Protein AF-A0A0B1TP60-F1 (afdb_monomer)

Structure (mmCIF, N/CA/C/O backbone):
data_AF-A0A0B1TP60-F1
#
_entry.id   AF-A0A0B1TP60-F1
#
loop_
_atom_site.group_PDB
_atom_site.id
_atom_site.type_symbol
_atom_site.label_atom_id
_atom_site.label_alt_id
_atom_site.label_comp_id
_atom_site.label_asym_id
_atom_site.label_entity_id
_atom_site.label_seq_id
_atom_site.pdbx_PDB_ins_code
_atom_site.Cartn_x
_atom_site.Cartn_y
_atom_site.Cartn_z
_atom_site.occupancy
_atom_site.B_iso_or_equiv
_atom_site.auth_seq_id
_atom_site.auth_comp_id
_atom_site.auth_asym_id
_atom_site.auth_atom_id
_atom_site.pdbx_PDB_model_num
ATOM 1 N N . MET A 1 1 ? 21.379 -12.743 -9.807 1.00 60.03 1 MET A N 1
ATOM 2 C CA . MET A 1 1 ? 21.729 -11.476 -9.130 1.00 60.03 1 MET A CA 1
ATOM 3 C C . MET A 1 1 ? 21.409 -10.229 -9.956 1.00 60.03 1 MET A C 1
ATOM 5 O O . MET A 1 1 ? 20.842 -9.321 -9.376 1.00 60.03 1 MET A O 1
ATOM 9 N N . ILE A 1 2 ? 21.715 -10.133 -11.263 1.00 64.81 2 ILE A N 1
ATOM 10 C CA . ILE A 1 2 ? 21.341 -8.933 -12.061 1.00 64.81 2 ILE A CA 1
ATOM 11 C C . ILE A 1 2 ? 19.822 -8.857 -12.325 1.00 64.81 2 ILE A C 1
ATOM 13 O O . ILE A 1 2 ? 19.238 -7.779 -12.271 1.00 64.81 2 ILE A O 1
ATOM 17 N N . ASN A 1 3 ? 19.168 -10.000 -12.545 1.00 74.88 3 ASN A N 1
ATOM 18 C CA . ASN A 1 3 ? 17.755 -10.043 -12.943 1.00 74.88 3 ASN A CA 1
ATOM 19 C C . ASN A 1 3 ? 16.776 -9.616 -11.838 1.00 74.88 3 ASN A C 1
ATOM 21 O O . ASN A 1 3 ? 15.718 -9.078 -12.145 1.00 74.88 3 ASN A O 1
ATOM 25 N N . ASP A 1 4 ? 17.119 -9.837 -10.569 1.00 81.56 4 ASP A N 1
ATOM 26 C CA . ASP A 1 4 ? 16.215 -9.569 -9.441 1.00 81.56 4 ASP A CA 1
ATOM 27 C C . ASP A 1 4 ? 16.142 -8.066 -9.136 1.00 81.56 4 ASP A C 1
ATOM 29 O O . ASP A 1 4 ? 15.074 -7.520 -8.872 1.00 81.56 4 ASP A O 1
ATOM 33 N N . LEU A 1 5 ? 17.275 -7.365 -9.256 1.00 82.50 5 LEU A N 1
ATOM 34 C CA . LEU A 1 5 ? 17.321 -5.909 -9.123 1.00 82.50 5 LEU A CA 1
ATOM 35 C C . LEU A 1 5 ? 16.522 -5.221 -10.238 1.00 82.50 5 LEU A C 1
ATOM 37 O O . LEU A 1 5 ? 15.815 -4.247 -9.977 1.00 82.50 5 LEU A O 1
ATOM 41 N N . LEU A 1 6 ? 16.613 -5.741 -11.468 1.00 87.19 6 LEU A N 1
ATOM 42 C CA . LEU A 1 6 ? 15.871 -5.212 -12.611 1.00 87.19 6 LEU A CA 1
ATOM 43 C C . LEU A 1 6 ? 14.355 -5.297 -12.371 1.00 87.19 6 LEU A C 1
ATOM 45 O O . LEU A 1 6 ? 13.652 -4.309 -12.559 1.00 87.19 6 LEU A O 1
ATOM 49 N N . GLN A 1 7 ? 13.875 -6.432 -11.852 1.00 89.00 7 GLN A N 1
ATOM 50 C CA . GLN A 1 7 ? 12.462 -6.648 -11.522 1.00 89.00 7 GLN A CA 1
ATOM 51 C C . GLN A 1 7 ? 11.938 -5.635 -10.495 1.00 89.00 7 GLN A C 1
ATOM 53 O O . GLN A 1 7 ? 10.855 -5.078 -10.676 1.00 89.00 7 GLN A O 1
ATOM 58 N N . VAL A 1 8 ? 12.721 -5.324 -9.456 1.00 88.00 8 VAL A N 1
ATOM 59 C CA . VAL A 1 8 ? 12.337 -4.314 -8.454 1.00 88.00 8 VAL A CA 1
ATOM 60 C C . VAL A 1 8 ? 12.239 -2.918 -9.076 1.00 88.00 8 VAL A C 1
ATOM 62 O O . VAL A 1 8 ? 11.272 -2.201 -8.824 1.00 88.00 8 VAL A O 1
ATOM 65 N N . ILE A 1 9 ? 13.206 -2.536 -9.916 1.00 87.94 9 ILE A N 1
ATOM 66 C CA . ILE A 1 9 ? 13.217 -1.231 -10.603 1.00 87.94 9 ILE A CA 1
ATOM 67 C C . ILE A 1 9 ? 12.047 -1.114 -11.591 1.00 87.94 9 ILE A C 1
ATOM 69 O O . ILE A 1 9 ? 11.458 -0.041 -11.761 1.00 87.94 9 ILE A O 1
ATOM 73 N N . GLU A 1 10 ? 11.689 -2.215 -12.246 1.00 89.44 10 GLU A N 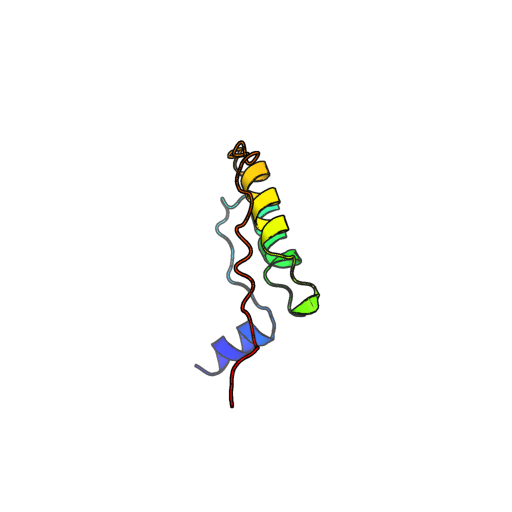1
ATOM 74 C CA . GLU A 1 10 ? 10.552 -2.276 -13.160 1.00 89.44 10 GLU A CA 1
ATOM 75 C C . GLU A 1 10 ? 9.203 -2.256 -12.432 1.00 89.44 10 GLU A C 1
ATOM 77 O O . GLU A 1 10 ? 8.199 -1.895 -13.046 1.00 89.44 10 GLU A O 1
ATOM 82 N N . GLY A 1 11 ? 9.189 -2.521 -11.122 1.00 86.81 11 GLY A N 1
ATOM 83 C CA . GLY A 1 11 ? 7.976 -2.578 -10.309 1.00 86.81 11 GLY A CA 1
ATOM 84 C C . GLY A 1 11 ? 7.270 -3.932 -10.388 1.00 86.81 11 GLY A C 1
ATOM 85 O O . GLY A 1 11 ? 6.077 -4.015 -10.106 1.00 86.81 11 GLY A O 1
ATOM 86 N N . VAL A 1 12 ? 7.989 -4.987 -10.776 1.00 88.69 12 VAL A N 1
ATOM 87 C CA . VAL A 1 12 ? 7.472 -6.354 -10.785 1.00 88.69 12 VAL A CA 1
ATOM 88 C C . VAL A 1 12 ? 7.338 -6.837 -9.343 1.00 88.69 12 VAL A C 1
ATOM 90 O O . VAL A 1 12 ? 8.293 -6.816 -8.567 1.00 88.69 12 VAL A O 1
ATOM 93 N N . LEU A 1 13 ? 6.126 -7.255 -8.989 1.00 87.75 13 LEU A N 1
ATOM 94 C CA . LEU A 1 13 ? 5.785 -7.811 -7.686 1.00 87.75 13 LEU A CA 1
ATOM 95 C C . LEU A 1 13 ? 5.684 -9.332 -7.766 1.00 87.75 13 LEU A C 1
ATOM 97 O O . LEU A 1 13 ? 5.314 -9.896 -8.797 1.00 87.75 13 LEU A O 1
ATOM 101 N N . ASN A 1 14 ? 5.953 -9.987 -6.639 1.00 89.81 14 ASN A N 1
ATOM 102 C CA . ASN A 1 14 ? 5.642 -11.401 -6.480 1.00 89.81 14 ASN A CA 1
ATOM 103 C C . ASN A 1 14 ? 4.131 -11.633 -6.594 1.00 89.81 14 ASN A C 1
ATOM 105 O O . ASN A 1 14 ? 3.322 -10.754 -6.287 1.00 89.81 14 ASN A O 1
ATOM 109 N N . ALA A 1 15 ? 3.751 -12.848 -6.982 1.00 91.06 15 ALA A N 1
ATOM 110 C CA . ALA A 1 15 ? 2.359 -13.261 -6.908 1.00 91.06 15 ALA A CA 1
ATOM 111 C C . ALA A 1 15 ? 1.885 -13.244 -5.447 1.00 91.06 15 ALA A C 1
ATOM 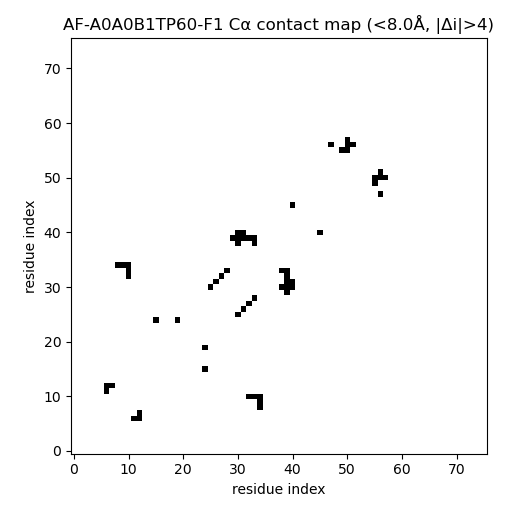113 O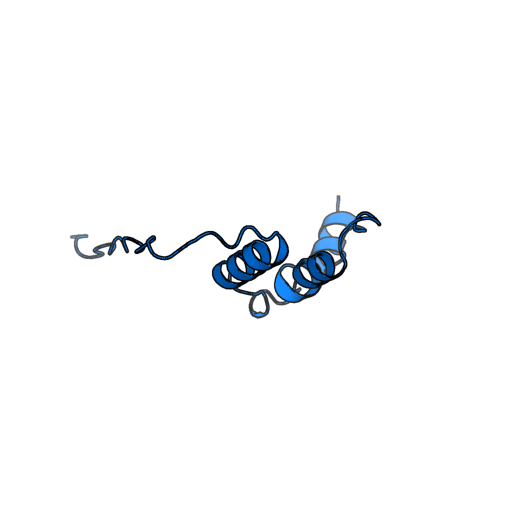 O . ALA A 1 15 ? 2.549 -13.782 -4.558 1.00 91.06 15 ALA A O 1
ATOM 114 N N . PHE A 1 16 ? 0.727 -12.635 -5.210 1.00 93.50 16 PHE A N 1
ATOM 115 C CA . PHE A 1 16 ? 0.058 -12.712 -3.917 1.00 93.50 16 PHE A CA 1
ATOM 116 C C . PHE A 1 16 ? -0.599 -14.093 -3.761 1.00 93.50 16 PHE A C 1
ATOM 118 O O . PHE A 1 16 ? -1.094 -14.631 -4.756 1.00 93.50 16 PHE A O 1
ATOM 125 N N . PRO A 1 17 ? -0.640 -14.671 -2.544 1.00 95.81 17 PRO A N 1
ATOM 126 C CA . PRO A 1 17 ? -1.410 -15.886 -2.283 1.00 95.81 17 PRO A CA 1
ATOM 127 C C . PRO A 1 17 ? -2.876 -15.715 -2.696 1.00 95.81 17 PRO A C 1
ATOM 129 O O . PRO A 1 17 ? -3.443 -14.635 -2.510 1.00 95.81 17 PRO A O 1
ATOM 132 N N . ASN A 1 18 ? -3.498 -16.769 -3.227 1.00 92.00 18 ASN A N 1
ATOM 133 C CA . ASN A 1 18 ? -4.854 -16.706 -3.797 1.00 92.00 18 ASN A CA 1
ATOM 134 C C . ASN A 1 18 ? -5.922 -16.319 -2.762 1.00 92.00 18 ASN A C 1
ATOM 136 O O . ASN A 1 18 ? -6.934 -15.713 -3.099 1.00 92.00 18 ASN A O 1
ATOM 140 N N . GLU A 1 19 ? -5.689 -16.669 -1.504 1.00 95.38 19 GLU A N 1
ATOM 141 C CA . GLU A 1 19 ? -6.528 -16.353 -0.353 1.00 95.38 19 GLU A CA 1
ATOM 142 C C . GLU A 1 19 ? -6.395 -14.899 0.129 1.00 95.38 19 GLU A C 1
ATOM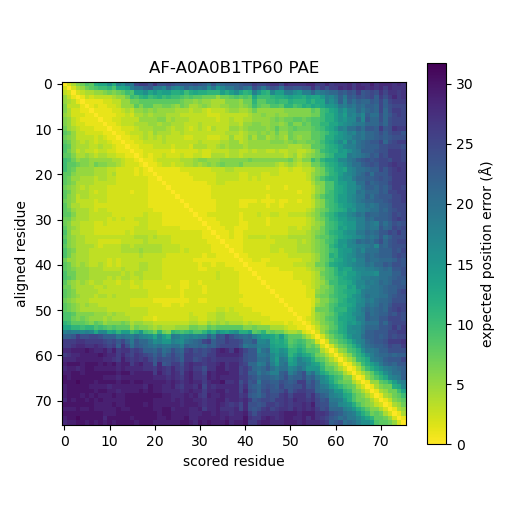 144 O O . GLU A 1 19 ? -7.149 -14.473 1.005 1.00 95.38 19 GLU A O 1
ATOM 149 N N . THR A 1 20 ? -5.458 -14.123 -0.428 1.00 93.94 20 THR A N 1
ATOM 150 C CA . THR A 1 20 ? -5.254 -12.730 -0.020 1.00 93.94 20 THR A CA 1
ATOM 151 C C . THR A 1 20 ? -6.454 -11.884 -0.443 1.00 93.94 20 THR A C 1
ATOM 153 O O . THR A 1 20 ? -6.776 -11.830 -1.634 1.00 93.94 20 THR A O 1
ATOM 156 N N . PRO A 1 21 ? -7.108 -11.168 0.488 1.00 95.50 21 PRO A N 1
ATOM 157 C CA . PRO A 1 21 ? -8.240 -10.322 0.147 1.00 95.50 21 PRO A CA 1
ATOM 158 C C . PRO A 1 21 ? -7.856 -9.267 -0.884 1.00 95.50 21 PRO A C 1
ATOM 160 O O . PRO A 1 21 ? -6.890 -8.521 -0.707 1.00 95.50 21 PRO A O 1
ATOM 163 N N . ARG A 1 22 ? -8.658 -9.168 -1.947 1.00 95.00 22 ARG A N 1
ATOM 164 C CA . ARG A 1 22 ? -8.378 -8.261 -3.061 1.00 95.00 22 ARG A CA 1
ATOM 165 C C . ARG A 1 22 ? -8.133 -6.799 -2.641 1.00 95.00 22 ARG A C 1
ATOM 167 O O . ARG A 1 22 ? -7.155 -6.236 -3.123 1.00 95.00 22 ARG A O 1
ATOM 174 N N . PRO A 1 23 ? -8.896 -6.210 -1.697 1.00 95.12 23 PRO A N 1
ATOM 175 C CA . PRO A 1 23 ? -8.644 -4.838 -1.251 1.00 95.12 23 PRO A CA 1
ATOM 176 C C . PRO A 1 23 ? -7.253 -4.626 -0.638 1.00 95.12 23 PRO A C 1
ATOM 178 O O . PRO A 1 23 ? -6.660 -3.566 -0.815 1.00 95.12 23 PRO A O 1
ATOM 181 N N . LEU A 1 24 ? -6.712 -5.633 0.058 1.00 95.12 24 LEU A N 1
ATOM 182 C CA . LEU A 1 24 ? -5.370 -5.568 0.640 1.00 95.12 24 LEU A CA 1
ATOM 183 C C . LEU A 1 24 ? -4.294 -5.629 -0.450 1.00 95.12 24 LEU A C 1
ATOM 185 O O . LEU A 1 24 ? -3.306 -4.902 -0.386 1.00 95.12 24 LEU A O 1
ATOM 189 N N . VAL A 1 25 ? -4.507 -6.462 -1.471 1.00 95.44 25 VAL A N 1
ATOM 190 C CA . VAL A 1 25 ? -3.630 -6.523 -2.648 1.00 95.44 25 VAL A CA 1
ATOM 191 C C . VAL A 1 25 ? -3.601 -5.173 -3.367 1.00 95.44 25 VAL A C 1
ATOM 193 O O . VAL A 1 25 ? -2.522 -4.658 -3.658 1.00 95.44 25 VAL A O 1
ATOM 196 N N . ASP A 1 26 ? -4.769 -4.573 -3.603 1.00 95.25 26 ASP A N 1
ATOM 19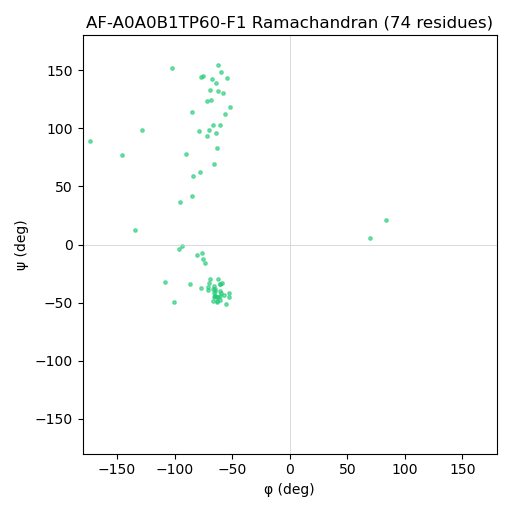7 C CA . ASP A 1 26 ? -4.873 -3.289 -4.299 1.00 95.25 26 ASP A CA 1
ATOM 198 C C . ASP A 1 26 ? -4.213 -2.153 -3.490 1.00 95.25 26 ASP A C 1
ATOM 200 O O . ASP A 1 26 ? -3.487 -1.341 -4.066 1.00 95.25 26 ASP A O 1
ATOM 204 N N . LEU A 1 27 ? -4.342 -2.138 -2.151 1.00 95.88 27 LEU A N 1
ATOM 205 C CA . LEU A 1 27 ? -3.593 -1.209 -1.289 1.00 95.88 27 LEU A CA 1
ATOM 206 C C . LEU A 1 27 ? -2.080 -1.332 -1.520 1.00 95.88 27 LEU A C 1
ATOM 208 O O . LEU A 1 27 ? -1.398 -0.328 -1.746 1.00 95.88 27 LEU A O 1
ATOM 212 N N . VAL A 1 28 ? -1.542 -2.554 -1.472 1.00 94.75 28 VAL A N 1
ATOM 213 C CA . VAL A 1 28 ? -0.100 -2.776 -1.622 1.00 94.75 28 VAL A CA 1
ATOM 214 C C . VAL A 1 28 ? 0.374 -2.331 -3.004 1.00 94.75 28 VAL A C 1
ATOM 216 O O . VAL A 1 28 ? 1.341 -1.578 -3.087 1.00 94.75 28 VAL A O 1
ATOM 219 N N . ILE A 1 29 ? -0.306 -2.741 -4.077 1.00 93.75 29 ILE A N 1
ATOM 220 C CA . ILE A 1 29 ? 0.112 -2.440 -5.455 1.00 93.75 29 ILE A CA 1
ATOM 221 C C . ILE A 1 29 ? 0.005 -0.941 -5.752 1.00 93.75 29 ILE A C 1
ATOM 223 O O . ILE A 1 29 ? 0.943 -0.338 -6.274 1.00 93.75 29 ILE A O 1
ATOM 227 N N . GLU A 1 30 ? -1.130 -0.322 -5.430 1.00 93.69 30 GLU A N 1
ATOM 228 C CA . GLU A 1 30 ? -1.423 1.034 -5.894 1.00 93.69 30 GLU A CA 1
ATOM 229 C C . GLU A 1 30 ? -0.860 2.117 -4.975 1.00 93.69 30 GLU A C 1
ATOM 231 O O . GLU A 1 30 ? -0.484 3.199 -5.444 1.00 93.69 30 GLU A O 1
ATOM 236 N N . LYS A 1 31 ? -0.837 1.849 -3.663 1.00 94.50 31 LYS A N 1
ATOM 237 C CA . LYS A 1 31 ? -0.565 2.859 -2.633 1.00 94.50 31 LYS A CA 1
ATOM 238 C C . LYS A 1 31 ? 0.797 2.694 -1.978 1.00 94.50 31 LYS A C 1
ATOM 240 O O . LYS A 1 31 ? 1.396 3.707 -1.629 1.00 94.50 31 LYS A O 1
ATOM 245 N N . MET A 1 32 ? 1.311 1.472 -1.839 1.00 94.69 32 MET A N 1
ATOM 246 C CA . MET A 1 32 ? 2.601 1.226 -1.177 1.00 94.69 32 MET A CA 1
ATOM 247 C C . MET A 1 32 ? 3.737 1.000 -2.180 1.00 94.69 32 MET A C 1
ATOM 249 O O . MET A 1 32 ? 4.782 1.643 -2.095 1.00 94.69 32 MET A O 1
ATOM 253 N N . TRP A 1 33 ? 3.530 0.127 -3.164 1.00 94.00 33 TRP A N 1
ATOM 254 C CA . TRP A 1 33 ? 4.527 -0.281 -4.156 1.00 94.00 33 TRP A CA 1
ATOM 255 C C . TRP A 1 33 ? 4.429 0.525 -5.457 1.00 94.00 33 TRP A C 1
ATOM 257 O O . TRP A 1 33 ? 4.655 0.021 -6.558 1.00 94.00 33 TRP A O 1
ATOM 267 N N . ASN A 1 34 ? 4.108 1.816 -5.343 1.00 92.69 34 ASN A N 1
ATOM 268 C CA . ASN A 1 34 ? 4.115 2.701 -6.498 1.00 92.69 34 ASN A CA 1
ATOM 269 C C . ASN A 1 34 ? 5.560 2.935 -6.974 1.00 92.69 34 ASN A C 1
ATOM 271 O O . ASN A 1 34 ? 6.456 3.231 -6.168 1.00 92.69 34 ASN A O 1
ATOM 275 N N . LYS A 1 35 ? 5.779 2.816 -8.290 1.00 91.06 35 LYS A N 1
ATOM 276 C CA . LYS A 1 35 ? 7.081 3.064 -8.926 1.00 91.06 35 LYS A CA 1
ATOM 277 C C . LYS A 1 35 ? 7.558 4.499 -8.710 1.00 91.06 35 LYS A C 1
ATOM 279 O O . LYS A 1 35 ? 8.754 4.723 -8.562 1.00 91.06 35 LYS A O 1
ATOM 284 N N . A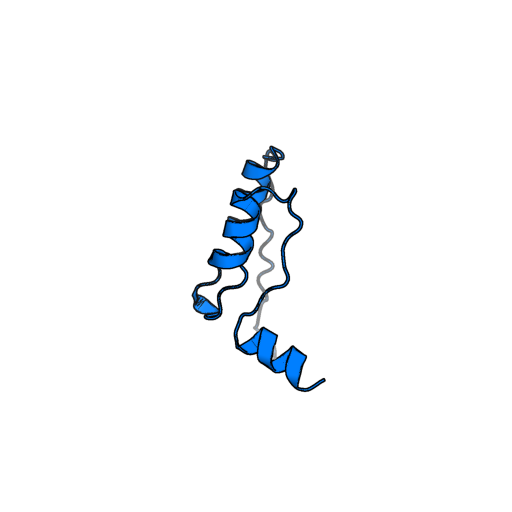SP A 1 36 ? 6.628 5.450 -8.672 1.00 91.81 36 ASP A N 1
ATOM 285 C CA . ASP A 1 36 ? 6.903 6.830 -8.290 1.00 91.81 36 ASP A CA 1
ATOM 286 C C . ASP A 1 36 ? 6.841 6.957 -6.755 1.00 91.81 36 ASP A C 1
ATOM 288 O O . ASP A 1 36 ? 5.758 6.801 -6.178 1.00 91.81 36 ASP A O 1
ATOM 292 N N . PRO A 1 37 ? 7.967 7.244 -6.073 1.00 91.12 37 PRO A N 1
ATOM 293 C CA . PRO A 1 37 ? 7.997 7.367 -4.618 1.00 91.12 37 PRO A CA 1
ATOM 294 C C . PRO A 1 37 ? 7.048 8.446 -4.094 1.00 91.12 37 PRO A C 1
ATOM 296 O O . PRO A 1 37 ? 6.453 8.259 -3.039 1.00 91.12 37 PRO A O 1
ATOM 299 N N . ASN A 1 38 ? 6.853 9.533 -4.848 1.00 94.81 38 ASN A N 1
ATOM 300 C CA . ASN A 1 38 ? 6.020 10.664 -4.433 1.00 94.81 38 ASN A CA 1
ATOM 301 C C . ASN A 1 38 ? 4.517 10.366 -4.536 1.00 94.81 38 ASN A C 1
ATOM 303 O O . ASN A 1 38 ? 3.696 11.138 -4.048 1.00 94.81 38 ASN A O 1
ATOM 307 N N . LYS A 1 39 ? 4.142 9.266 -5.201 1.00 95.00 39 LYS A N 1
ATOM 308 C CA . LYS A 1 39 ? 2.752 8.796 -5.297 1.00 95.00 39 LYS A CA 1
ATOM 309 C C . LYS A 1 39 ? 2.420 7.728 -4.264 1.00 95.00 39 LYS A C 1
ATOM 311 O O . LYS A 1 39 ? 1.271 7.282 -4.207 1.00 95.00 39 LYS A O 1
ATOM 316 N N . ARG A 1 40 ? 3.404 7.293 -3.474 1.00 96.25 40 ARG A N 1
ATOM 317 C CA . ARG A 1 40 ? 3.157 6.382 -2.360 1.00 96.25 40 ARG A CA 1
ATOM 318 C C . ARG A 1 40 ? 2.351 7.111 -1.299 1.00 96.25 40 ARG A C 1
ATOM 320 O O . ARG A 1 40 ? 2.496 8.309 -1.092 1.00 96.2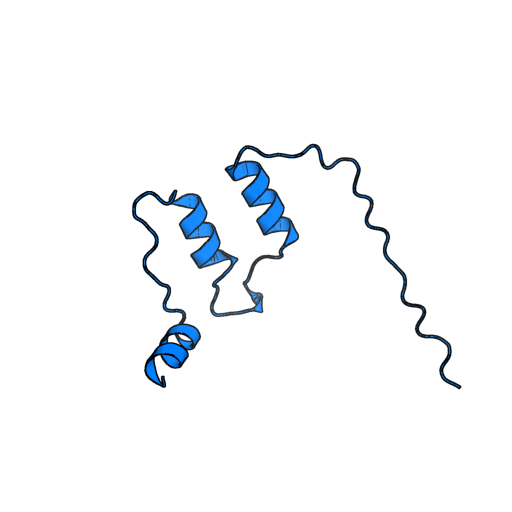5 40 ARG A O 1
ATOM 327 N N . THR A 1 41 ? 1.440 6.381 -0.682 1.00 96.88 41 THR A N 1
ATOM 328 C CA . THR A 1 41 ? 0.586 6.925 0.367 1.00 96.88 41 THR A CA 1
ATOM 329 C C . THR A 1 41 ? 1.365 7.030 1.671 1.00 96.88 41 THR A C 1
ATOM 331 O O . THR A 1 41 ? 2.188 6.169 1.974 1.00 96.88 41 THR A O 1
ATOM 334 N N . GLU A 1 42 ? 1.079 8.082 2.434 1.00 95.75 42 GLU A N 1
ATOM 335 C CA . GLU A 1 42 ? 1.650 8.302 3.763 1.00 95.75 42 GLU A CA 1
ATOM 336 C C . GLU A 1 42 ? 1.315 7.159 4.728 1.00 95.75 42 GLU A C 1
ATOM 338 O O . GLU A 1 42 ? 0.239 6.553 4.652 1.00 95.75 42 GLU A O 1
ATOM 343 N N . MET A 1 43 ? 2.227 6.888 5.663 1.00 94.06 43 MET A N 1
ATOM 344 C CA . MET A 1 43 ? 2.101 5.767 6.595 1.00 94.06 43 MET A CA 1
ATOM 345 C C . MET A 1 43 ? 0.846 5.881 7.466 1.00 94.06 43 MET A C 1
ATOM 347 O O . MET A 1 43 ? 0.157 4.884 7.664 1.00 94.06 43 MET A O 1
ATOM 351 N N . GLU A 1 44 ? 0.504 7.082 7.935 1.00 94.38 44 GLU A N 1
ATOM 352 C CA . GLU A 1 44 ? -0.672 7.322 8.777 1.00 94.38 44 GLU A CA 1
ATOM 353 C C . GLU A 1 44 ? -1.954 6.847 8.083 1.00 94.38 44 GLU A C 1
ATOM 355 O O . GLU A 1 44 ? -2.752 6.124 8.673 1.00 94.38 44 GLU A O 1
ATOM 360 N N . LYS A 1 45 ? -2.100 7.147 6.788 1.00 94.56 45 LYS A N 1
ATOM 361 C CA . LYS A 1 45 ? -3.258 6.728 5.984 1.00 94.56 45 LYS A CA 1
ATOM 362 C C . LYS A 1 45 ? -3.277 5.222 5.721 1.00 94.56 45 LYS A C 1
ATOM 364 O O . LYS A 1 45 ? -4.350 4.633 5.614 1.00 94.56 45 LYS A O 1
ATOM 369 N N . ILE A 1 46 ? -2.104 4.594 5.590 1.00 95.62 46 ILE A N 1
ATOM 370 C CA . ILE A 1 46 ? -1.992 3.134 5.451 1.00 95.62 46 ILE A CA 1
ATOM 371 C C . ILE A 1 46 ? -2.448 2.454 6.745 1.00 95.62 46 ILE A C 1
ATOM 373 O O . ILE A 1 46 ? -3.215 1.496 6.687 1.00 95.62 46 ILE A O 1
ATOM 377 N N . VAL A 1 47 ? -2.010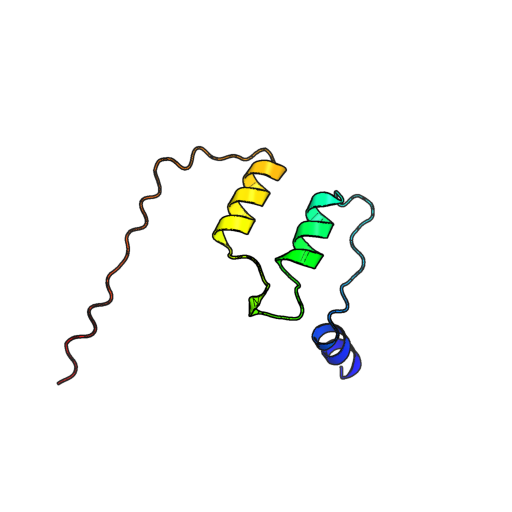 2.959 7.902 1.00 93.56 47 VAL A N 1
ATOM 378 C CA . VAL A 1 47 ? -2.408 2.437 9.216 1.00 93.56 47 VAL A CA 1
ATOM 379 C C . VAL A 1 47 ? -3.910 2.605 9.428 1.00 93.56 47 VAL A C 1
ATOM 381 O O . VAL A 1 47 ? -4.572 1.616 9.724 1.00 93.56 47 VAL A O 1
ATOM 384 N N . GLU A 1 48 ? -4.460 3.799 9.183 1.00 93.31 48 GLU A N 1
ATOM 385 C CA . GLU A 1 48 ? -5.907 4.052 9.257 1.00 93.31 48 GLU A CA 1
ATOM 386 C C . GLU A 1 48 ? -6.702 3.056 8.399 1.00 93.31 48 GLU A C 1
ATOM 388 O O . GLU A 1 48 ? -7.696 2.483 8.849 1.00 93.31 48 GLU A O 1
ATOM 393 N N . TRP A 1 49 ? -6.245 2.806 7.167 1.00 94.56 49 TRP A N 1
ATOM 394 C CA . TRP A 1 49 ? -6.885 1.839 6.279 1.00 94.56 49 TRP A CA 1
ATOM 395 C C . TRP A 1 49 ? -6.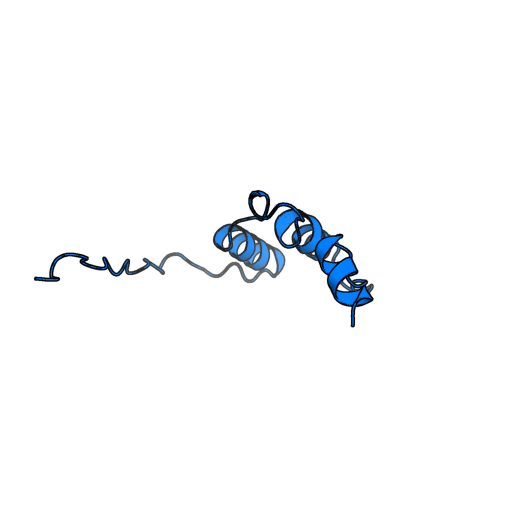794 0.408 6.822 1.00 94.56 49 TRP A C 1
ATOM 397 O O . TRP A 1 49 ? -7.784 -0.320 6.798 1.00 94.56 49 TRP A O 1
ATOM 407 N N . LEU A 1 50 ? -5.628 -0.010 7.328 1.00 93.75 50 LEU A N 1
ATOM 408 C CA . LEU A 1 50 ? -5.416 -1.361 7.858 1.00 93.75 50 LEU A CA 1
ATOM 409 C C . LEU A 1 50 ? -6.231 -1.619 9.129 1.00 93.75 50 LEU A C 1
ATOM 411 O O . LEU A 1 50 ? -6.764 -2.717 9.297 1.00 93.75 50 LEU A O 1
ATOM 415 N N . GLU A 1 51 ? -6.364 -0.624 10.003 1.00 93.19 51 GLU A N 1
ATOM 416 C CA . GLU A 1 51 ? -7.216 -0.696 11.192 1.00 93.19 51 GLU A CA 1
ATOM 417 C C . GLU A 1 51 ? -8.688 -0.880 10.811 1.00 93.19 51 GLU A C 1
ATOM 419 O O . GLU A 1 51 ? -9.362 -1.768 11.337 1.00 93.19 51 GLU A O 1
ATOM 424 N N . GLN A 1 52 ? -9.171 -0.111 9.830 1.00 91.06 52 GLN A N 1
ATOM 425 C CA . GLN A 1 52 ? -10.527 -0.266 9.299 1.00 91.06 52 GLN A CA 1
ATOM 426 C C . GLN A 1 52 ? -10.727 -1.634 8.637 1.00 91.06 52 GLN A C 1
ATOM 428 O O . GLN A 1 52 ? -11.729 -2.304 8.884 1.00 91.06 52 GLN A O 1
ATOM 433 N N . PHE A 1 53 ? -9.768 -2.066 7.817 1.00 91.94 53 PHE A N 1
ATOM 434 C CA . PHE A 1 53 ? -9.832 -3.319 7.070 1.00 91.94 53 PHE A CA 1
ATOM 435 C C . PHE A 1 53 ? -9.820 -4.555 7.981 1.00 91.94 53 PHE A C 1
ATOM 437 O O . PHE A 1 53 ? -10.565 -5.505 7.750 1.00 91.94 53 PHE A O 1
ATOM 444 N N . SER A 1 54 ? -8.989 -4.548 9.025 1.00 89.44 54 SER A N 1
ATOM 445 C CA . SER A 1 54 ? -8.866 -5.661 9.976 1.00 89.44 54 SER A CA 1
ATOM 446 C C . SER A 1 54 ? -9.969 -5.688 11.038 1.00 89.44 54 SER A C 1
ATOM 448 O O . SER A 1 54 ? -10.054 -6.646 11.806 1.00 89.44 54 SER A O 1
ATOM 450 N N . GLY A 1 55 ? -10.796 -4.640 11.117 1.00 85.19 55 GLY A N 1
ATOM 451 C CA . GLY A 1 55 ? -11.734 -4.443 12.222 1.00 85.19 55 GLY A CA 1
ATOM 452 C C . GLY A 1 55 ? -11.043 -4.102 13.547 1.00 85.19 55 GLY A C 1
ATOM 453 O O . GLY A 1 55 ? -11.715 -3.983 14.570 1.00 85.19 55 GLY A O 1
ATOM 454 N N . LEU A 1 56 ? -9.721 -3.904 13.535 1.00 75.06 56 LEU A N 1
ATOM 455 C CA . LEU A 1 56 ? -8.930 -3.406 14.655 1.00 75.06 56 LEU A CA 1
ATOM 456 C C . LEU A 1 56 ? -8.960 -1.879 14.683 1.00 75.06 56 LEU A C 1
ATOM 458 O O . LEU A 1 56 ? -7.919 -1.269 14.887 1.00 75.06 56 LEU A O 1
ATOM 462 N N . ALA A 1 57 ? -10.112 -1.247 14.438 1.00 63.56 57 ALA A N 1
ATOM 463 C CA . ALA A 1 57 ? -10.263 0.193 14.617 1.00 63.56 57 ALA A CA 1
ATOM 464 C C . ALA A 1 57 ? -10.053 0.507 16.103 1.00 63.56 57 ALA A C 1
ATOM 466 O O . ALA A 1 57 ? -10.990 0.534 16.900 1.00 63.56 57 ALA A O 1
ATOM 467 N N . THR A 1 58 ? -8.785 0.634 16.486 1.00 56.88 58 THR A N 1
ATOM 468 C CA . THR A 1 58 ? -8.350 0.874 17.845 1.00 56.88 58 THR A CA 1
ATOM 469 C C . THR A 1 58 ? -8.891 2.238 18.226 1.00 56.88 58 THR A C 1
ATOM 471 O O . THR A 1 58 ? -8.871 3.171 17.425 1.00 56.88 58 THR A O 1
ATOM 474 N N . GLU A 1 59 ? -9.388 2.375 19.449 1.00 55.88 59 GLU A N 1
ATOM 475 C CA . GLU A 1 59 ? -9.845 3.642 20.009 1.00 55.88 59 GLU A CA 1
ATOM 476 C C . GLU A 1 59 ? -8.657 4.620 20.176 1.00 55.88 59 GLU A C 1
ATOM 478 O O . GLU A 1 59 ? -8.221 4.939 21.281 1.00 55.88 59 GLU A O 1
ATOM 483 N N . GLN A 1 60 ? -8.084 5.111 19.075 1.00 54.47 60 GLN A N 1
ATOM 484 C CA . GLN A 1 60 ? -6.986 6.071 19.054 1.00 54.47 60 GLN A CA 1
ATOM 485 C C . GLN A 1 60 ? -7.514 7.486 19.331 1.00 54.47 60 GLN A C 1
ATOM 487 O O . GLN A 1 60 ? -7.418 8.387 18.505 1.00 54.47 60 GLN A O 1
ATOM 492 N N . LYS A 1 61 ? -8.090 7.717 20.515 1.00 49.94 61 LYS A N 1
ATOM 493 C CA . LYS A 1 61 ? -8.362 9.083 21.001 1.00 49.94 61 LYS A CA 1
ATOM 494 C C . LYS A 1 61 ? -7.255 9.666 21.882 1.00 49.94 61 LYS A C 1
ATOM 496 O O . LYS A 1 61 ? -7.378 10.821 22.270 1.00 49.94 61 LYS A O 1
ATOM 501 N N . ASN A 1 62 ? -6.171 8.936 22.180 1.00 44.91 62 ASN A N 1
ATOM 502 C CA . ASN A 1 62 ? -5.210 9.368 23.210 1.00 44.91 62 ASN A CA 1
ATOM 503 C C . ASN A 1 62 ? -3.710 9.282 22.877 1.00 44.91 62 ASN A C 1
ATOM 505 O O . ASN A 1 62 ? -2.902 9.498 23.778 1.00 44.91 62 ASN A O 1
ATOM 509 N N . PHE A 1 63 ? -3.287 9.069 21.629 1.00 47.38 63 PHE A N 1
ATOM 510 C CA . PHE A 1 63 ? -1.872 9.281 21.284 1.00 47.38 63 PHE A CA 1
ATOM 511 C C . PHE A 1 63 ? -1.641 10.725 20.820 1.00 47.38 63 PHE A C 1
ATOM 513 O O . PHE A 1 63 ? -1.522 11.025 19.637 1.00 47.38 63 PHE A O 1
ATOM 520 N N . LYS A 1 64 ? -1.570 11.656 21.784 1.00 47.56 64 LYS A N 1
ATOM 521 C CA . LYS A 1 64 ? -0.905 12.944 21.548 1.00 47.56 64 LYS A CA 1
ATOM 522 C C . LYS A 1 64 ? 0.581 12.651 21.363 1.00 47.56 64 LYS A C 1
ATOM 524 O O . LYS A 1 64 ? 1.283 12.392 22.339 1.00 47.56 64 LYS A O 1
ATOM 529 N N . GLY A 1 65 ? 1.044 12.666 20.116 1.00 46.53 65 GLY A N 1
ATOM 530 C CA . GLY A 1 65 ? 2.465 12.623 19.797 1.00 46.53 65 GLY A CA 1
ATOM 531 C C . GLY A 1 65 ? 3.202 13.710 20.577 1.00 46.53 65 GLY A C 1
ATOM 532 O O . GLY A 1 65 ? 2.912 14.896 20.440 1.00 46.53 65 GLY A O 1
ATOM 533 N N . SER A 1 66 ? 4.134 13.303 21.437 1.00 44.53 66 SER A N 1
ATOM 534 C CA . SER A 1 66 ? 5.127 14.209 22.001 1.00 44.53 66 SER A CA 1
ATOM 535 C C . SER A 1 66 ? 6.100 14.547 20.876 1.00 44.53 66 SER A C 1
ATOM 537 O O . SER A 1 66 ? 7.043 13.802 20.611 1.00 44.53 66 SER A O 1
ATOM 539 N N . THR A 1 67 ? 5.842 15.649 20.173 1.00 47.19 67 THR A N 1
ATOM 540 C CA . THR A 1 67 ? 6.834 16.274 19.300 1.00 47.19 67 THR A CA 1
ATOM 541 C C . THR A 1 67 ? 8.011 16.671 20.183 1.00 47.19 67 THR A C 1
ATOM 543 O O . THR A 1 67 ? 7.936 17.638 20.939 1.00 47.19 67 THR A O 1
ATOM 546 N N . ARG A 1 68 ? 9.098 15.896 20.144 1.00 49.28 68 ARG A N 1
ATOM 547 C CA . ARG A 1 68 ? 10.385 16.364 20.654 1.00 49.28 68 ARG A CA 1
ATOM 548 C C . ARG A 1 68 ? 10.872 17.427 19.678 1.00 49.28 68 ARG A C 1
ATOM 550 O O . ARG A 1 68 ? 11.395 17.093 18.619 1.00 49.28 68 ARG A O 1
ATOM 557 N N . GLU A 1 69 ? 10.658 18.694 20.015 1.00 52.03 69 GLU A N 1
ATOM 558 C CA . GLU A 1 69 ? 11.371 19.798 19.380 1.00 52.03 69 GLU A CA 1
ATOM 559 C C . GLU A 1 69 ? 12.873 19.546 19.545 1.00 52.03 69 GLU A C 1
ATOM 561 O O . GLU A 1 69 ? 13.411 19.537 20.655 1.00 52.03 69 GLU A O 1
ATOM 566 N N . VAL A 1 70 ? 13.558 19.278 18.436 1.00 53.28 70 VAL A N 1
ATOM 567 C CA . VAL A 1 70 ? 15.017 19.228 18.413 1.00 53.28 70 VAL A CA 1
ATOM 568 C C . VAL A 1 70 ? 15.485 20.681 18.380 1.00 53.28 70 VAL A C 1
ATOM 570 O O . VAL A 1 70 ? 15.471 21.315 17.328 1.00 53.28 70 VAL A O 1
ATOM 573 N N . ASN A 1 71 ? 15.848 21.234 19.539 1.00 51.28 71 ASN A N 1
ATOM 574 C CA . ASN A 1 71 ? 16.481 22.550 19.624 1.00 51.28 71 ASN A CA 1
ATOM 575 C C . ASN A 1 71 ? 17.845 22.506 18.916 1.00 51.28 71 ASN A C 1
ATOM 577 O O . ASN A 1 71 ? 18.852 22.107 19.498 1.00 51.28 71 ASN A O 1
ATOM 581 N N . LEU A 1 72 ? 17.879 22.919 17.649 1.00 57.91 72 LEU A N 1
ATOM 582 C CA . LEU A 1 72 ? 19.103 23.161 16.883 1.00 57.91 72 LEU A CA 1
ATOM 583 C C . LEU A 1 72 ? 19.639 24.569 17.169 1.00 57.91 72 LEU A C 1
ATOM 585 O O . LEU A 1 72 ? 19.757 25.378 16.258 1.00 57.91 72 LEU A O 1
ATOM 589 N N . LEU A 1 73 ? 19.948 24.880 18.429 1.00 54.88 73 LEU A N 1
ATOM 590 C CA . LEU A 1 73 ? 20.680 26.097 18.798 1.00 54.88 73 LEU A CA 1
ATOM 591 C C . LEU A 1 73 ? 21.587 25.824 20.004 1.00 54.88 73 LEU A C 1
ATOM 593 O O . LEU A 1 73 ? 21.258 26.172 21.132 1.00 54.88 73 LEU A O 1
ATOM 597 N N . ASN A 1 74 ? 22.715 25.156 19.754 1.00 49.03 74 ASN A N 1
ATOM 598 C CA . ASN A 1 74 ? 24.008 25.509 20.351 1.00 49.03 74 ASN A CA 1
ATOM 599 C C . ASN A 1 74 ? 25.117 24.651 19.729 1.00 49.03 74 ASN A C 1
ATOM 601 O O . ASN A 1 74 ? 25.456 23.578 20.227 1.00 49.03 74 ASN A O 1
ATOM 605 N N . VAL A 1 75 ? 25.689 25.138 18.629 1.00 48.41 75 VAL A N 1
ATOM 606 C CA . VAL A 1 75 ? 27.040 24.755 18.218 1.00 48.41 75 VAL A CA 1
ATOM 607 C C . VAL A 1 75 ? 27.810 26.053 17.989 1.00 48.41 75 VAL A C 1
ATOM 609 O O . VAL A 1 75 ? 27.686 26.659 16.929 1.00 48.41 75 VAL A O 1
ATOM 612 N N . ASN A 1 76 ? 28.574 26.404 19.029 1.00 43.75 76 ASN A N 1
ATOM 613 C CA . ASN A 1 76 ? 29.616 27.434 19.161 1.00 43.75 76 ASN A CA 1
ATOM 614 C C . ASN A 1 76 ? 29.196 28.907 19.143 1.00 43.75 76 ASN A C 1
ATOM 616 O O . ASN A 1 76 ? 28.912 29.451 18.056 1.00 43.75 76 ASN A O 1
#

Foldseek 3Di:
DVVVVVCLLVLNDDDDPPPDDPVVVCCCSQAPSDNDPVRHHDPVVVVCVVCVVVVVVDPPPDPPDPPPDPPPPDDD

Radius of gyration: 18.59 Å; Cα contacts (8 Å, |Δi|>4): 30; chains: 1; bounding box: 41×44×36 Å

Secondary structure (DSSP, 8-state):
-HHHHHHHHHTPPPPPPTTS-HHHHHIIIIIIS-SSGGGSPPHHHHHHHHHHHHT-----S---------------

pLDDT: mean 80.22, std 18.73, range [43.75, 96.88]

Solvent-accessible surface area (backbone atoms only — not comparable to full-atom values): 5060 Å² total; per-residue (Å²): 119,72,67,62,57,50,35,56,76,73,52,60,73,80,85,74,63,89,85,58,58,65,70,61,53,50,44,43,53,61,30,62,57,32,83,52,72,89,62,32,59,57,68,69,62,52,50,56,50,50,22,59,72,71,69,55,64,66,88,79,82,72,81,76,78,80,77,78,78,78,81,89,79,83,83,134

Sequence (76 aa):
MINDLLQVIEGVLNAFPNETPRPLVDLVIEKMWNKDPNKRTEMEKIVEWLEQFSGLATEQKNFKGSTREVNLLNVN

Nearest PDB structures (foldseek):
  4w9x-assembly1_A  TM=7.282E-01  e=2.517E+00  Homo sapiens
  5l2q-assembly2_B  TM=7.717E-01  e=6.042E+00  Homo sapiens

Organism: Oesophagostomum dentatum (NCBI:txid61180)

Mean predicted aligned error: 11.5 Å

InterPro domains:
  IPR011009 Protein kinase-like domain superfamily [SSF56112] (6-54)